Protein AF-A0AAN5VKA5-F1 (afdb_monomer_lite)

Radius of gyration: 37.17 Å; chains: 1; bounding box: 73×70×127 Å

Secondary structure (DSSP, 8-state):
---HHHHHHHHHHHHHHHHHHHHHHHHHHHHHHHHHHHHHHHHTT-S-SEEEEEEPGGG-EEETTTEEEEEEE-TT--S-EEEEEEETTT--B---EEEEEETTEEEEEESS---EEEEEEETTS------PPP-TT---TT-S--HHHHHHHHHHHHHHHHHHHHHHHHHHHHHHS--

pLDDT: mean 83.02, std 13.24, range [49.38, 97.38]

Structure (mmCIF, N/CA/C/O backbone):
data_AF-A0AAN5VKA5-F1
#
_entry.id   AF-A0AAN5VKA5-F1
#
loop_
_atom_site.group_PDB
_atom_site.id
_atom_site.type_symbol
_atom_site.label_atom_id
_atom_site.label_alt_id
_atom_site.label_comp_id
_atom_site.label_asym_id
_atom_site.label_entity_id
_atom_site.label_seq_id
_atom_site.pdbx_PDB_ins_code
_atom_site.Cartn_x
_atom_site.Cartn_y
_atom_site.Cartn_z
_atom_site.occupancy
_atom_site.B_iso_or_equiv
_atom_site.auth_seq_id
_atom_site.auth_comp_id
_atom_site.auth_asym_id
_atom_site.auth_atom_id
_atom_site.pdbx_PDB_model_num
ATOM 1 N N . MET A 1 1 ? 48.001 18.204 -57.906 1.00 74.25 1 MET A N 1
ATOM 2 C CA . MET A 1 1 ? 46.964 19.123 -57.385 1.00 74.25 1 MET A CA 1
ATOM 3 C C . MET A 1 1 ? 45.921 18.279 -56.669 1.00 74.25 1 MET A C 1
ATOM 5 O O . MET A 1 1 ? 45.577 17.230 -57.198 1.00 74.25 1 MET A O 1
ATOM 9 N N . LEU A 1 2 ? 45.495 18.657 -55.460 1.00 73.69 2 LEU A N 1
ATOM 10 C CA . LEU A 1 2 ? 44.423 17.942 -54.754 1.00 73.69 2 LEU A CA 1
ATOM 11 C C . LEU A 1 2 ? 43.081 18.204 -55.452 1.00 73.69 2 LEU A C 1
ATOM 13 O O . LEU A 1 2 ? 42.833 19.320 -55.898 1.00 73.69 2 LEU A O 1
ATOM 17 N N . ASN A 1 3 ? 42.239 17.174 -55.542 1.00 89.00 3 ASN A N 1
ATOM 18 C CA . ASN A 1 3 ? 40.876 17.264 -56.073 1.00 89.00 3 ASN A CA 1
ATOM 19 C C . ASN A 1 3 ? 40.042 18.250 -55.221 1.00 89.00 3 ASN A C 1
ATOM 21 O O . ASN A 1 3 ? 40.083 18.175 -53.992 1.00 89.00 3 ASN A O 1
ATOM 25 N N . GLU A 1 4 ? 39.281 19.149 -55.854 1.00 86.94 4 GLU A N 1
ATOM 26 C CA . GLU A 1 4 ? 38.389 20.109 -55.181 1.00 86.94 4 GLU A CA 1
ATOM 27 C C . GLU A 1 4 ? 37.417 19.445 -54.194 1.00 86.94 4 GLU A C 1
ATOM 29 O O . GLU A 1 4 ? 37.211 19.966 -53.096 1.00 86.94 4 GLU A O 1
ATOM 34 N N . ASP A 1 5 ? 36.899 18.257 -54.513 1.00 83.38 5 ASP A N 1
ATOM 35 C CA . ASP A 1 5 ? 36.034 17.491 -53.610 1.00 83.38 5 ASP A CA 1
ATOM 36 C C . ASP A 1 5 ? 36.770 17.038 -52.346 1.00 83.38 5 ASP A C 1
ATOM 38 O O . ASP A 1 5 ? 36.198 17.017 -51.254 1.00 83.38 5 ASP A O 1
ATOM 42 N N . VAL A 1 6 ? 38.056 16.700 -52.468 1.00 82.88 6 VAL A N 1
ATOM 43 C CA . VAL A 1 6 ? 38.897 16.311 -51.326 1.00 82.88 6 VAL A CA 1
ATOM 44 C C . VAL A 1 6 ? 39.174 17.530 -50.447 1.00 82.88 6 VAL A C 1
ATOM 46 O O . VAL A 1 6 ? 39.065 17.444 -49.224 1.00 82.88 6 VAL A O 1
ATOM 49 N N . VAL A 1 7 ? 39.447 18.689 -51.052 1.00 85.00 7 VAL A N 1
ATOM 50 C CA . VAL A 1 7 ? 39.651 19.954 -50.328 1.00 85.00 7 VAL A CA 1
ATOM 51 C C . VAL A 1 7 ? 38.377 20.380 -49.590 1.00 85.00 7 VAL A C 1
ATOM 53 O O . VAL A 1 7 ? 38.444 20.791 -48.431 1.00 85.00 7 VAL A O 1
ATOM 56 N N . LYS A 1 8 ? 37.208 20.245 -50.225 1.00 82.50 8 LYS A N 1
ATOM 57 C CA . LYS A 1 8 ? 35.908 20.568 -49.622 1.00 82.50 8 LYS A CA 1
ATOM 58 C C . LYS A 1 8 ? 35.579 19.650 -48.445 1.00 82.50 8 LYS A C 1
ATOM 60 O O . LYS A 1 8 ? 35.141 20.134 -47.404 1.00 82.50 8 LYS A O 1
ATOM 65 N N . LYS A 1 9 ? 35.847 18.345 -48.574 1.00 80.19 9 LYS A N 1
ATOM 66 C CA . LYS A 1 9 ? 35.691 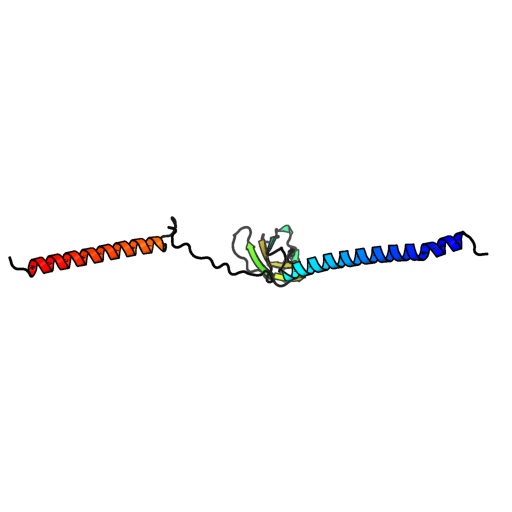17.382 -47.472 1.00 80.19 9 LYS A CA 1
ATOM 67 C C . LYS A 1 9 ? 36.583 17.742 -46.287 1.00 80.19 9 LYS A C 1
ATOM 69 O O . LYS A 1 9 ? 36.067 17.850 -45.182 1.00 80.19 9 LYS A O 1
ATOM 74 N N . LEU A 1 10 ? 37.871 18.014 -46.515 1.00 79.19 10 LEU A N 1
ATOM 75 C CA . LEU A 1 10 ? 38.825 18.360 -45.451 1.00 79.19 10 LEU A CA 1
ATOM 76 C C . LEU A 1 10 ? 38.455 19.649 -44.701 1.00 79.19 10 LEU A C 1
ATOM 78 O O . LEU A 1 10 ? 38.591 19.695 -43.482 1.00 79.19 10 LEU A O 1
ATOM 82 N N . LYS A 1 11 ? 37.934 20.671 -45.394 1.00 77.94 11 LYS A N 1
ATOM 83 C CA . LYS A 1 11 ? 37.462 21.913 -44.751 1.00 77.94 11 LYS A CA 1
ATOM 84 C C . LYS A 1 11 ? 36.223 21.715 -43.876 1.00 77.94 11 LYS A C 1
ATOM 86 O O . LYS A 1 11 ? 36.039 22.462 -42.922 1.00 77.94 11 LYS A O 1
ATOM 91 N N . ASN A 1 12 ? 35.393 20.722 -44.188 1.00 75.12 12 ASN A N 1
ATOM 92 C CA . ASN A 1 12 ? 34.151 20.455 -43.463 1.00 75.12 12 ASN A CA 1
ATOM 93 C C . ASN A 1 12 ? 34.328 19.480 -42.289 1.00 75.12 12 ASN A C 1
ATOM 95 O O . ASN A 1 12 ? 33.438 19.413 -41.445 1.00 75.12 12 ASN A O 1
ATOM 99 N N . VAL A 1 13 ? 35.455 18.757 -42.197 1.00 78.88 13 VAL A N 1
ATOM 100 C CA . VAL A 1 13 ? 35.730 17.831 -41.079 1.00 78.88 13 VAL A CA 1
ATOM 101 C C . VAL A 1 13 ? 35.614 18.524 -39.713 1.00 78.88 13 VAL A C 1
ATOM 103 O O . VAL A 1 13 ? 34.846 18.021 -38.899 1.00 78.88 13 VAL A O 1
ATOM 106 N N . PRO A 1 14 ? 36.255 19.684 -39.448 1.00 79.00 14 PRO A N 1
ATOM 107 C CA . PRO A 1 14 ? 36.158 20.336 -38.140 1.00 79.00 14 PRO A CA 1
ATOM 108 C C . PRO A 1 14 ? 34.725 20.735 -37.774 1.00 79.00 14 PRO A C 1
ATOM 110 O O . PRO A 1 14 ? 34.306 20.546 -36.638 1.00 79.00 14 PRO A O 1
ATOM 113 N N . ASN A 1 15 ? 33.949 21.236 -38.744 1.00 77.62 15 ASN A N 1
ATOM 114 C CA . ASN A 1 15 ? 32.553 21.614 -38.516 1.00 77.62 15 ASN A CA 1
ATOM 115 C C . ASN A 1 15 ? 31.687 20.395 -38.192 1.00 77.62 15 ASN A C 1
ATOM 117 O O . ASN A 1 15 ? 30.911 20.441 -37.244 1.00 77.62 15 ASN A O 1
ATOM 121 N N . ASN A 1 16 ? 31.855 19.297 -38.932 1.00 81.06 16 ASN A N 1
ATOM 122 C CA . ASN A 1 16 ? 31.121 18.060 -38.673 1.00 81.06 16 ASN A CA 1
ATOM 123 C C . ASN A 1 16 ? 31.464 17.491 -37.288 1.00 81.06 16 ASN A C 1
ATOM 125 O O . ASN A 1 16 ? 30.558 17.142 -36.536 1.00 81.06 16 ASN A O 1
ATOM 129 N N . THR A 1 17 ? 32.750 17.471 -36.920 1.00 83.94 17 THR A N 1
ATOM 130 C CA . THR A 1 17 ? 33.198 17.041 -35.588 1.00 83.94 17 THR A CA 1
ATOM 131 C C . THR A 1 17 ? 32.621 17.929 -34.485 1.00 83.94 17 THR A C 1
ATOM 133 O O . THR A 1 17 ? 32.127 17.411 -33.489 1.00 83.94 17 THR A O 1
ATOM 136 N N . ASN A 1 18 ? 32.610 19.253 -34.665 1.00 87.81 18 ASN A N 1
ATOM 137 C CA . ASN A 1 18 ? 32.040 20.177 -33.681 1.00 87.81 18 ASN A CA 1
ATOM 138 C C . ASN A 1 18 ? 30.530 19.966 -33.499 1.00 87.81 18 ASN A C 1
ATOM 140 O O . ASN A 1 18 ? 30.054 19.912 -32.370 1.00 87.81 18 ASN A O 1
ATOM 144 N N . THR A 1 19 ? 29.779 19.778 -34.589 1.00 89.38 19 THR A N 1
ATOM 145 C CA . THR A 1 19 ? 28.338 19.490 -34.520 1.00 89.38 19 THR A CA 1
ATOM 146 C C . THR A 1 19 ? 28.045 18.155 -33.828 1.00 89.38 19 THR A C 1
ATOM 148 O O . THR A 1 19 ? 27.069 18.042 -33.087 1.00 89.38 19 THR A O 1
ATOM 151 N N . GLU A 1 20 ? 28.864 17.125 -34.051 1.00 92.38 20 GLU A N 1
ATOM 152 C CA . GLU A 1 20 ? 28.725 15.845 -33.347 1.00 92.38 20 GLU A CA 1
ATOM 153 C C . GLU A 1 20 ? 29.035 15.979 -31.851 1.00 92.38 20 GLU A C 1
ATOM 155 O O . GLU A 1 20 ? 28.282 15.455 -31.031 1.00 92.38 20 GLU A O 1
ATOM 160 N N . ILE A 1 21 ? 30.073 16.740 -31.486 1.00 92.56 21 ILE A N 1
ATOM 161 C CA . ILE A 1 21 ? 30.409 17.046 -30.087 1.00 92.56 21 ILE A CA 1
ATOM 162 C C . ILE A 1 21 ? 29.262 17.793 -29.399 1.00 92.56 21 ILE A C 1
ATOM 164 O O . ILE A 1 21 ? 28.875 17.427 -28.291 1.00 92.56 21 ILE A O 1
ATOM 168 N N . GLU A 1 22 ? 28.681 18.805 -30.049 1.00 94.12 22 GLU A N 1
ATOM 169 C CA . GLU A 1 22 ? 27.533 19.544 -29.512 1.00 94.12 22 GLU A CA 1
ATOM 170 C C . GLU A 1 22 ? 26.342 18.621 -29.244 1.00 94.12 22 GLU A C 1
ATOM 172 O O . GLU A 1 22 ? 25.790 18.643 -28.146 1.00 94.12 22 GLU A O 1
ATOM 177 N N . LYS A 1 23 ? 25.993 17.746 -30.197 1.00 93.25 23 LYS A N 1
ATOM 178 C CA . LYS A 1 23 ? 24.915 16.760 -30.011 1.00 93.25 23 LYS A CA 1
ATOM 179 C C . LYS A 1 23 ? 25.186 15.819 -28.841 1.00 93.25 23 LYS A C 1
ATOM 181 O O . LYS A 1 23 ? 24.282 15.550 -28.051 1.00 93.25 23 LYS A O 1
ATOM 186 N N . VAL A 1 24 ? 26.415 15.318 -28.721 1.00 95.25 24 VAL A N 1
ATOM 187 C CA . VAL A 1 24 ? 26.810 14.447 -27.606 1.00 95.25 24 VAL A CA 1
ATOM 188 C C . VAL A 1 24 ? 26.689 15.189 -26.275 1.00 95.25 24 VAL A C 1
ATOM 190 O O . VAL A 1 24 ? 26.098 14.651 -25.341 1.00 95.25 24 VAL A O 1
ATOM 193 N N . ASN A 1 25 ? 27.155 16.437 -26.198 1.00 94.06 25 ASN A N 1
ATOM 194 C CA . ASN A 1 25 ? 27.042 17.262 -24.995 1.00 94.06 25 ASN A CA 1
ATOM 195 C C . ASN A 1 25 ? 25.580 17.514 -24.604 1.00 94.06 25 ASN A C 1
ATOM 197 O O . ASN A 1 25 ? 25.225 17.366 -23.436 1.00 94.06 25 ASN A O 1
ATOM 201 N N . THR A 1 26 ? 24.708 17.827 -25.568 1.00 95.25 26 THR A N 1
ATOM 202 C CA . THR A 1 26 ? 23.268 17.987 -25.313 1.00 95.25 26 THR A CA 1
ATOM 203 C C . THR A 1 26 ? 22.641 16.703 -24.767 1.00 95.25 26 THR A C 1
ATOM 205 O O . THR A 1 26 ? 21.876 16.755 -23.801 1.00 95.25 26 THR A O 1
ATOM 208 N N . ASN A 1 27 ? 22.985 15.544 -25.334 1.00 95.81 27 ASN A N 1
ATOM 209 C CA . ASN A 1 27 ? 22.478 14.255 -24.859 1.00 95.81 27 ASN A CA 1
ATOM 210 C C . ASN A 1 27 ? 22.958 13.941 -23.433 1.00 95.81 27 ASN A C 1
ATOM 212 O O . ASN A 1 27 ? 22.171 13.458 -22.620 1.00 95.81 27 ASN A O 1
ATOM 216 N N . ILE A 1 28 ? 24.220 14.248 -23.111 1.00 96.81 28 ILE A N 1
ATOM 217 C CA . ILE A 1 28 ? 24.786 14.058 -21.767 1.00 96.81 28 ILE A CA 1
ATOM 218 C C . ILE A 1 28 ? 24.066 14.935 -20.740 1.00 96.81 28 ILE A C 1
ATOM 220 O O . ILE A 1 28 ? 23.647 14.425 -19.702 1.00 96.81 28 ILE A O 1
ATOM 224 N N . GLU A 1 29 ? 23.880 16.228 -21.017 1.00 95.75 29 GLU A N 1
ATOM 225 C CA . GLU A 1 29 ? 23.196 17.131 -20.080 1.00 95.75 29 GLU A CA 1
ATOM 226 C C . GLU A 1 29 ? 21.715 16.766 -19.897 1.00 95.75 29 GLU A C 1
ATOM 228 O O . GLU A 1 29 ? 21.187 16.851 -18.784 1.00 95.75 29 GLU A O 1
ATOM 233 N N . THR A 1 30 ? 21.058 16.272 -20.952 1.00 94.94 30 THR A N 1
ATOM 234 C CA . THR A 1 30 ? 19.685 15.748 -20.862 1.00 94.94 30 THR A CA 1
ATOM 235 C C . THR A 1 30 ? 19.628 14.527 -19.940 1.00 94.94 30 THR A C 1
ATOM 237 O O . THR A 1 30 ? 18.889 14.533 -18.957 1.00 94.94 30 THR A O 1
ATOM 240 N N . ALA A 1 31 ? 20.473 13.518 -20.182 1.00 94.75 31 ALA A N 1
ATOM 241 C CA . ALA A 1 31 ? 20.520 12.304 -19.365 1.00 94.75 31 ALA A CA 1
ATOM 242 C C . ALA A 1 31 ? 20.888 12.596 -17.899 1.00 94.75 31 ALA A C 1
ATOM 244 O O . ALA A 1 31 ? 20.323 12.010 -16.977 1.00 94.75 31 ALA A O 1
ATOM 245 N N . LYS A 1 32 ? 21.811 13.535 -17.669 1.00 95.44 32 LYS A N 1
ATOM 246 C CA . LYS A 1 32 ? 22.195 13.995 -16.330 1.00 95.44 32 LYS A CA 1
ATOM 247 C C . LYS A 1 32 ? 21.033 14.669 -15.605 1.00 95.44 32 LYS A C 1
ATOM 249 O O . LYS A 1 32 ? 20.832 14.406 -14.424 1.00 95.44 32 LYS A O 1
ATOM 254 N N . THR A 1 33 ? 20.256 15.502 -16.296 1.00 93.25 33 THR A N 1
ATOM 255 C CA . THR A 1 33 ? 19.069 16.148 -15.719 1.00 93.25 33 THR A CA 1
ATOM 256 C C . THR A 1 33 ? 18.016 15.112 -15.326 1.00 93.25 33 THR A C 1
ATOM 258 O O . THR A 1 33 ? 17.525 15.142 -14.199 1.00 93.25 33 THR A O 1
ATOM 261 N N . GLU A 1 34 ? 17.729 14.148 -16.204 1.00 90.75 34 GLU A N 1
ATOM 262 C CA . GLU A 1 34 ? 16.800 13.048 -15.909 1.00 90.75 34 GLU A CA 1
ATOM 263 C C . GLU A 1 34 ? 17.261 12.194 -14.720 1.00 90.75 34 GLU A C 1
ATOM 265 O O . GLU A 1 34 ? 16.450 11.828 -13.865 1.00 90.75 34 GLU A O 1
ATOM 270 N N . LEU A 1 35 ? 18.561 11.891 -14.636 1.00 92.19 35 LEU A N 1
ATOM 271 C CA . LEU A 1 35 ? 19.143 11.166 -13.506 1.00 92.19 35 LEU A CA 1
ATOM 272 C C . LEU A 1 35 ? 19.043 11.964 -12.206 1.00 92.19 35 LEU A C 1
ATOM 274 O O . LEU A 1 35 ? 18.630 11.400 -11.197 1.00 92.19 35 LEU A O 1
ATOM 278 N N . ASN A 1 36 ? 19.358 13.260 -12.226 1.00 84.94 36 ASN A N 1
ATOM 279 C CA . ASN A 1 36 ? 19.244 14.119 -11.048 1.00 84.94 36 ASN A CA 1
ATOM 280 C C . ASN A 1 36 ? 17.796 14.199 -10.553 1.00 84.94 36 ASN A C 1
ATOM 282 O O . ASN A 1 36 ? 17.556 14.011 -9.370 1.00 84.94 36 ASN A O 1
ATOM 286 N N . THR A 1 37 ? 16.818 14.363 -11.450 1.00 77.06 37 THR A N 1
ATOM 287 C CA . THR A 1 37 ? 15.396 14.344 -11.066 1.00 77.06 37 THR A CA 1
ATOM 288 C C . THR A 1 37 ? 14.988 13.011 -10.435 1.00 77.06 37 THR A C 1
ATOM 290 O O . THR A 1 37 ? 14.273 13.003 -9.435 1.00 77.06 37 THR A O 1
ATOM 293 N N . LYS A 1 38 ? 15.456 11.875 -10.971 1.00 79.75 38 LYS A N 1
ATOM 294 C CA . LYS A 1 38 ? 15.218 10.556 -10.357 1.00 79.75 38 LYS A CA 1
ATOM 295 C C . LYS A 1 38 ? 15.871 10.445 -8.977 1.00 79.75 38 LYS A C 1
ATOM 297 O O . LYS A 1 38 ? 15.250 9.915 -8.064 1.00 79.75 38 LYS A O 1
ATOM 302 N N . ILE A 1 39 ? 17.093 10.952 -8.812 1.00 79.12 39 ILE A N 1
ATOM 303 C CA . ILE A 1 39 ? 17.798 10.982 -7.523 1.00 79.12 39 ILE A CA 1
ATOM 304 C C . ILE A 1 39 ? 17.035 11.843 -6.512 1.00 79.12 39 ILE A C 1
ATOM 306 O O . ILE A 1 39 ? 16.795 11.381 -5.402 1.00 79.12 39 ILE A O 1
ATOM 310 N N . ASP A 1 40 ? 16.593 13.040 -6.895 1.00 69.19 40 ASP A N 1
ATOM 311 C CA . ASP A 1 40 ? 15.827 13.936 -6.024 1.00 69.19 40 ASP A CA 1
ATOM 312 C C . ASP A 1 40 ? 14.499 13.299 -5.594 1.00 69.19 40 ASP A C 1
ATOM 314 O O . ASP A 1 40 ? 14.131 13.353 -4.422 1.00 69.19 40 ASP A O 1
ATOM 318 N N . GLN A 1 41 ? 13.808 12.619 -6.516 1.00 64.94 41 GLN A N 1
ATOM 319 C CA . GLN A 1 41 ? 12.611 11.840 -6.195 1.00 64.94 41 GLN A CA 1
ATOM 320 C C . GLN A 1 41 ? 12.911 10.709 -5.207 1.00 64.94 41 GLN A C 1
ATOM 322 O O . GLN A 1 41 ? 12.126 10.496 -4.291 1.00 64.94 41 GLN A O 1
ATOM 327 N N . LEU A 1 42 ? 14.030 9.998 -5.357 1.00 67.69 42 LEU A N 1
ATOM 328 C CA . LEU A 1 42 ? 14.423 8.932 -4.430 1.00 67.69 42 LEU A CA 1
ATOM 329 C C . LEU A 1 42 ? 14.789 9.482 -3.041 1.00 67.69 42 LEU A C 1
ATOM 331 O O . LEU A 1 42 ? 14.376 8.907 -2.036 1.00 67.69 42 LEU A O 1
ATOM 335 N N . ILE A 1 43 ? 15.523 10.598 -2.978 1.00 64.44 43 ILE A N 1
ATOM 336 C CA . ILE A 1 43 ? 15.942 11.243 -1.722 1.00 64.44 43 ILE A CA 1
ATOM 337 C C . ILE A 1 43 ? 14.739 11.822 -0.971 1.00 64.44 43 ILE A C 1
ATOM 339 O O . ILE A 1 43 ? 14.658 11.678 0.245 1.00 64.44 43 ILE A O 1
ATOM 343 N N . ALA A 1 44 ? 13.781 12.427 -1.676 1.00 56.47 44 ALA A N 1
ATOM 344 C CA . ALA A 1 44 ? 12.581 13.008 -1.074 1.00 56.47 44 ALA A CA 1
ATOM 345 C C . ALA A 1 44 ? 11.516 11.966 -0.666 1.00 56.47 44 ALA A C 1
ATOM 347 O O . ALA A 1 44 ? 10.394 12.338 -0.329 1.00 56.47 44 ALA A O 1
ATOM 348 N N . GLY A 1 45 ? 11.820 10.663 -0.725 1.00 55.72 45 GLY A N 1
ATOM 349 C CA . GLY A 1 45 ? 10.848 9.610 -0.417 1.00 55.72 45 GLY A CA 1
ATOM 350 C C . GLY A 1 45 ? 9.735 9.471 -1.463 1.00 55.72 45 GLY A C 1
ATOM 351 O O . GLY A 1 45 ? 8.672 8.950 -1.150 1.00 55.72 45 GLY A O 1
ATOM 352 N N . GLY A 1 46 ? 9.978 9.911 -2.701 1.00 54.25 46 GLY A N 1
ATOM 353 C CA . GLY A 1 46 ? 9.043 9.893 -3.823 1.00 54.25 46 GLY A CA 1
ATOM 354 C C . GLY A 1 46 ? 7.856 10.838 -3.630 1.00 54.25 46 GLY A C 1
ATOM 355 O O . GLY A 1 46 ? 7.260 10.921 -2.565 1.00 54.25 46 GLY A O 1
ATOM 356 N N . SER A 1 47 ? 7.400 11.491 -4.703 1.00 56.81 47 SER A N 1
ATOM 357 C CA . SER A 1 47 ? 6.099 12.191 -4.685 1.00 56.81 47 SER A CA 1
ATOM 358 C C . SER A 1 47 ? 4.931 11.262 -4.297 1.00 56.81 47 SER A C 1
ATOM 360 O O . SER A 1 47 ? 3.853 11.737 -3.942 1.00 56.81 47 SER A O 1
ATOM 362 N N . ASN A 1 48 ? 5.134 9.944 -4.379 1.00 63.66 48 ASN A N 1
ATOM 363 C CA . ASN A 1 48 ? 4.161 8.928 -4.020 1.00 63.66 48 ASN A CA 1
ATOM 364 C C . ASN A 1 48 ? 4.416 8.469 -2.584 1.00 63.66 48 ASN A C 1
ATOM 366 O O . ASN A 1 48 ? 5.253 7.605 -2.326 1.00 63.66 48 ASN A O 1
ATOM 370 N N . VAL A 1 49 ? 3.665 9.050 -1.653 1.00 77.12 49 VAL A N 1
ATOM 371 C CA . VAL A 1 49 ? 3.675 8.657 -0.236 1.00 77.12 49 VAL A CA 1
ATOM 372 C C . VAL A 1 49 ? 2.935 7.332 -0.031 1.00 77.12 49 VAL A C 1
ATOM 374 O O . VAL A 1 49 ? 3.261 6.567 0.874 1.00 77.12 49 VAL A O 1
ATOM 377 N N . ALA A 1 50 ? 1.951 7.036 -0.883 1.00 86.38 50 ALA A N 1
ATOM 378 C CA . ALA A 1 50 ? 1.167 5.814 -0.814 1.00 86.38 50 ALA A CA 1
ATOM 379 C C . ALA A 1 50 ? 0.631 5.393 -2.189 1.00 86.38 50 ALA A C 1
ATOM 381 O O . ALA A 1 50 ? 0.526 6.197 -3.115 1.00 86.38 50 ALA A O 1
ATOM 382 N N . SER A 1 51 ? 0.277 4.119 -2.294 1.00 90.38 51 SER A N 1
ATOM 383 C CA . SER A 1 51 ? -0.405 3.497 -3.420 1.00 90.38 51 SER A CA 1
ATOM 384 C C . SER A 1 51 ? -1.547 2.634 -2.890 1.00 90.38 51 SER A C 1
ATOM 386 O O . SER A 1 51 ? -1.477 2.098 -1.781 1.00 90.38 51 SER A O 1
ATOM 388 N N . THR A 1 52 ? -2.619 2.524 -3.664 1.00 92.81 52 THR A N 1
ATOM 389 C CA . THR A 1 52 ? -3.768 1.687 -3.327 1.00 92.81 52 THR A CA 1
ATOM 390 C C . THR A 1 52 ? -4.154 0.865 -4.539 1.00 92.81 52 THR A C 1
ATOM 392 O O . THR A 1 52 ? -4.252 1.404 -5.640 1.00 92.81 52 THR A O 1
ATOM 395 N N . GLN A 1 53 ? -4.388 -0.425 -4.327 1.00 94.88 53 GLN A N 1
ATOM 396 C CA . GLN A 1 53 ? -4.877 -1.340 -5.348 1.00 94.88 53 GLN A CA 1
ATOM 397 C C . GLN A 1 53 ? -5.939 -2.256 -4.744 1.00 94.88 53 GLN A C 1
ATOM 399 O O . GLN A 1 53 ? -5.812 -2.701 -3.603 1.00 94.88 53 GLN A O 1
ATOM 404 N N . THR A 1 54 ? -6.981 -2.543 -5.518 1.00 96.00 54 THR A N 1
ATOM 405 C CA . THR A 1 54 ? -7.968 -3.566 -5.177 1.00 96.00 54 THR A CA 1
ATOM 406 C C . THR A 1 54 ? -7.594 -4.863 -5.883 1.00 96.00 54 THR A C 1
ATOM 408 O O . THR A 1 54 ? -7.331 -4.852 -7.083 1.00 96.00 54 THR A O 1
ATOM 411 N N . ILE A 1 55 ? -7.566 -5.961 -5.132 1.00 96.50 55 ILE A N 1
ATOM 412 C CA . ILE A 1 55 ? -7.513 -7.324 -5.659 1.00 96.50 55 ILE A CA 1
ATOM 413 C C . ILE A 1 55 ? -8.955 -7.809 -5.762 1.00 96.50 55 ILE A C 1
ATOM 415 O O . ILE A 1 55 ? -9.685 -7.799 -4.770 1.00 96.50 55 ILE A O 1
ATOM 419 N N . THR A 1 56 ? -9.354 -8.235 -6.949 1.00 97.00 56 THR A N 1
ATOM 420 C CA . THR A 1 56 ? -10.636 -8.882 -7.232 1.00 97.00 56 THR A CA 1
ATOM 421 C C . THR A 1 56 ? -10.477 -10.402 -7.268 1.00 97.00 56 THR A C 1
ATOM 423 O O . THR A 1 56 ? -9.367 -10.933 -7.266 1.00 97.00 56 THR A O 1
ATOM 426 N N . ILE A 1 57 ? -11.589 -11.139 -7.312 1.00 96.44 57 ILE A N 1
ATOM 427 C CA . ILE A 1 57 ? -11.572 -12.613 -7.366 1.00 96.44 57 ILE A CA 1
ATOM 428 C C . ILE A 1 57 ? -10.781 -13.152 -8.577 1.00 96.44 57 ILE A C 1
ATOM 430 O O . ILE A 1 57 ? -10.151 -14.213 -8.480 1.00 96.44 57 ILE A O 1
ATOM 434 N N . ASP A 1 58 ? -10.773 -12.412 -9.686 1.00 97.38 58 ASP A N 1
ATOM 435 C CA . ASP A 1 58 ? -10.117 -12.806 -10.936 1.00 97.38 58 ASP A CA 1
ATOM 436 C C . ASP A 1 58 ? -8.599 -12.572 -10.928 1.00 97.38 58 ASP A C 1
ATOM 438 O O . ASP A 1 58 ? -7.877 -13.222 -11.683 1.00 97.38 58 ASP A O 1
ATOM 442 N N . ASP A 1 59 ? -8.099 -11.715 -10.036 1.00 96.88 59 ASP A N 1
ATOM 443 C CA . ASP A 1 59 ? -6.665 -11.422 -9.909 1.00 96.88 59 ASP A CA 1
ATOM 444 C C . ASP A 1 59 ? -5.889 -12.552 -9.202 1.00 96.88 59 ASP A C 1
ATOM 446 O O . ASP A 1 59 ? -4.657 -12.594 -9.234 1.00 96.88 59 ASP A O 1
ATOM 450 N N . TRP A 1 60 ? -6.599 -13.483 -8.554 1.00 96.69 60 TRP A N 1
ATOM 451 C CA . TRP A 1 60 ? -6.004 -14.602 -7.827 1.00 96.69 60 TRP A CA 1
ATOM 452 C C . TRP A 1 60 ? -5.615 -15.762 -8.743 1.00 96.69 60 TRP A C 1
ATOM 454 O O . TRP A 1 60 ? -6.456 -16.362 -9.423 1.00 96.69 60 TRP A O 1
ATOM 464 N N . VAL A 1 61 ? -4.357 -16.177 -8.625 1.00 96.88 61 VAL A N 1
ATOM 465 C CA . VAL A 1 61 ? -3.785 -17.365 -9.264 1.00 96.88 61 VAL A CA 1
ATOM 466 C C . VAL A 1 61 ? -3.560 -18.451 -8.211 1.00 96.88 61 VAL A C 1
ATOM 468 O O . VAL A 1 61 ? -3.170 -18.148 -7.085 1.00 96.88 61 VAL A O 1
ATOM 471 N N . GLU A 1 62 ? -3.805 -19.715 -8.560 1.00 95.38 62 GLU A N 1
ATOM 472 C CA . GLU A 1 62 ? -3.521 -20.847 -7.669 1.00 95.38 62 GLU A CA 1
ATOM 473 C C . GLU A 1 62 ? -2.028 -20.926 -7.323 1.00 95.38 62 GLU A C 1
ATOM 475 O O . GLU A 1 62 ? -1.147 -20.780 -8.177 1.00 95.38 62 GLU A O 1
ATOM 480 N N . ASP A 1 63 ? -1.752 -21.178 -6.049 1.00 90.94 63 ASP A N 1
ATOM 481 C CA . ASP A 1 63 ? -0.421 -21.393 -5.508 1.00 90.94 63 ASP A CA 1
ATOM 482 C C . ASP A 1 63 ? -0.411 -22.719 -4.750 1.00 90.94 63 ASP A C 1
ATOM 484 O O . ASP A 1 63 ? -1.080 -22.871 -3.729 1.00 90.94 63 ASP A O 1
ATOM 488 N N . ALA A 1 64 ? 0.354 -23.687 -5.255 1.00 83.50 64 ALA A N 1
ATOM 489 C CA . ALA A 1 64 ? 0.342 -25.062 -4.753 1.00 83.50 64 ALA A CA 1
ATOM 490 C C . ALA A 1 64 ? 0.732 -25.190 -3.266 1.00 83.50 64 ALA A C 1
ATOM 492 O O . ALA A 1 64 ? 0.433 -26.206 -2.645 1.00 83.50 64 ALA A O 1
ATOM 493 N N . GLU A 1 65 ? 1.396 -24.177 -2.704 1.00 78.88 65 GLU A N 1
ATOM 494 C CA . GLU A 1 65 ? 1.851 -24.157 -1.311 1.00 78.88 65 GLU A CA 1
ATOM 495 C C . GLU A 1 65 ? 0.963 -23.302 -0.394 1.00 78.88 65 GLU A C 1
ATOM 497 O O . GLU A 1 65 ? 0.830 -23.630 0.784 1.00 78.88 65 GLU A O 1
ATOM 502 N N . SER A 1 66 ? 0.348 -22.230 -0.910 1.00 77.50 66 SER A N 1
ATOM 503 C CA . SER A 1 66 ? -0.318 -21.199 -0.089 1.00 77.50 66 SER A CA 1
ATOM 504 C C . SER A 1 66 ? -1.804 -20.986 -0.409 1.00 77.50 66 SER A C 1
ATOM 506 O O . SER A 1 66 ? -2.402 -20.041 0.103 1.00 77.50 66 SER A O 1
ATOM 508 N N . GLY A 1 67 ? -2.401 -21.819 -1.268 1.00 91.25 67 GLY A N 1
ATOM 509 C CA . GLY A 1 67 ? -3.773 -21.657 -1.755 1.00 91.25 67 GLY A CA 1
ATOM 510 C C . GLY A 1 67 ? -3.818 -20.756 -2.985 1.00 91.25 67 GLY A C 1
ATOM 511 O O . GLY A 1 67 ? -3.806 -21.243 -4.114 1.00 91.25 67 GLY A O 1
ATOM 512 N N . PHE A 1 68 ? -3.838 -19.441 -2.776 1.00 94.56 68 PHE A N 1
ATOM 513 C CA . PHE A 1 68 ? -3.892 -18.443 -3.842 1.00 94.56 68 PHE A CA 1
ATOM 514 C C . PHE A 1 68 ? -2.883 -17.319 -3.622 1.00 94.56 68 PHE A C 1
ATOM 516 O O . PHE A 1 68 ? -2.558 -16.950 -2.490 1.00 94.56 68 PHE A O 1
ATOM 523 N N . LYS A 1 69 ? -2.432 -16.724 -4.727 1.00 95.44 69 LYS A N 1
ATOM 524 C CA . LYS A 1 69 ? -1.604 -15.519 -4.732 1.00 95.44 69 LYS A CA 1
ATOM 525 C C . LYS A 1 69 ? -2.096 -14.478 -5.725 1.00 95.44 69 LYS A C 1
ATOM 527 O O . LYS A 1 69 ? -2.642 -14.824 -6.771 1.00 95.44 69 LYS A O 1
ATOM 532 N N . ALA A 1 70 ? -1.853 -13.217 -5.404 1.00 96.06 70 ALA A N 1
ATOM 533 C CA . ALA A 1 70 ? -2.104 -12.079 -6.275 1.00 96.06 70 ALA A CA 1
ATOM 534 C C . ALA A 1 70 ? -0.921 -11.105 -6.214 1.00 96.06 70 ALA A C 1
ATOM 536 O O . ALA A 1 70 ? -0.264 -10.972 -5.178 1.00 96.06 70 ALA A O 1
ATOM 537 N N . THR A 1 71 ? -0.648 -10.421 -7.323 1.00 96.94 71 THR A N 1
ATOM 538 C CA . THR A 1 71 ? 0.410 -9.408 -7.405 1.00 96.94 71 THR A CA 1
ATOM 539 C C . THR A 1 71 ? -0.192 -8.015 -7.303 1.00 96.94 71 THR A C 1
ATOM 541 O O . THR A 1 71 ? -1.120 -7.676 -8.034 1.00 96.94 71 THR A O 1
ATOM 544 N N . VAL A 1 72 ? 0.370 -7.197 -6.416 1.00 96.38 72 VAL A N 1
ATOM 545 C CA . VAL A 1 72 ? 0.053 -5.775 -6.289 1.00 96.38 72 VAL A CA 1
ATOM 546 C C . VAL A 1 72 ? 1.250 -4.967 -6.750 1.00 96.38 72 VAL A C 1
ATOM 548 O O . VAL A 1 72 ? 2.340 -5.105 -6.196 1.00 96.38 72 VAL A O 1
ATOM 551 N N . THR A 1 73 ? 1.036 -4.110 -7.742 1.00 94.19 73 THR A N 1
ATOM 552 C CA . THR A 1 73 ? 2.055 -3.206 -8.277 1.00 94.19 73 THR A CA 1
ATOM 553 C C . THR A 1 73 ? 1.822 -1.805 -7.719 1.00 94.19 73 THR A C 1
ATOM 555 O O . THR A 1 73 ? 0.735 -1.244 -7.830 1.00 94.19 73 THR A O 1
ATOM 558 N N . HIS A 1 74 ? 2.856 -1.216 -7.128 1.00 89.69 74 HIS A N 1
ATOM 559 C CA . HIS A 1 74 ? 2.848 0.092 -6.489 1.00 89.69 74 HIS A CA 1
ATOM 560 C C . HIS A 1 74 ? 3.939 1.014 -7.051 1.00 89.69 74 HIS A C 1
ATOM 562 O O . HIS A 1 74 ? 5.051 0.605 -7.364 1.00 89.69 74 HIS A O 1
ATOM 568 N N . SER A 1 75 ? 3.676 2.318 -7.116 1.00 83.38 75 SER A N 1
ATOM 569 C CA . SER A 1 75 ? 4.574 3.312 -7.732 1.00 83.38 75 SER A CA 1
ATOM 570 C C . SER A 1 75 ? 5.595 3.946 -6.768 1.00 83.38 75 SER A C 1
ATOM 572 O O . SER A 1 75 ? 6.023 5.082 -6.982 1.00 83.38 75 SER A O 1
ATOM 574 N N . LEU A 1 76 ? 5.956 3.248 -5.685 1.00 83.06 76 LEU A N 1
ATOM 575 C CA . LEU A 1 76 ? 6.786 3.788 -4.590 1.00 83.06 76 LEU A CA 1
ATOM 576 C C . LEU A 1 76 ? 8.304 3.658 -4.814 1.00 83.06 76 LEU A C 1
ATOM 578 O O . LEU A 1 76 ? 9.063 4.295 -4.090 1.00 83.06 76 LEU A O 1
ATOM 582 N N . LEU A 1 77 ? 8.741 2.864 -5.805 1.00 82.25 77 LEU A N 1
ATOM 583 C CA . LEU A 1 77 ? 10.156 2.638 -6.159 1.00 82.25 77 LEU A CA 1
ATOM 584 C C . LEU A 1 77 ? 11.048 2.316 -4.941 1.00 82.25 77 LEU A C 1
ATOM 586 O O . LEU A 1 77 ? 12.178 2.789 -4.829 1.00 82.25 77 LEU A O 1
ATOM 590 N N . THR A 1 78 ? 10.518 1.547 -3.991 1.00 82.06 78 THR A N 1
ATOM 591 C CA . THR A 1 78 ? 11.225 1.136 -2.782 1.00 82.06 78 THR A CA 1
ATOM 592 C C . THR A 1 78 ? 10.629 -0.138 -2.197 1.00 82.06 78 THR A C 1
ATOM 594 O O . THR A 1 78 ? 9.420 -0.352 -2.238 1.00 82.06 78 THR A O 1
ATOM 597 N N . GLN A 1 79 ? 11.486 -0.943 -1.571 1.00 89.50 79 GLN A N 1
ATOM 598 C CA . GLN A 1 79 ? 11.099 -2.128 -0.799 1.00 89.50 79 GLN A CA 1
ATOM 599 C C . GLN A 1 79 ? 10.813 -1.798 0.673 1.00 89.50 79 GLN A C 1
ATOM 601 O O . GLN A 1 79 ? 10.268 -2.617 1.408 1.00 89.50 79 GLN A O 1
ATOM 606 N N . ARG A 1 80 ? 11.178 -0.598 1.145 1.00 88.75 80 ARG A N 1
ATOM 607 C CA . ARG A 1 80 ? 10.861 -0.167 2.509 1.00 88.75 80 ARG A CA 1
ATOM 608 C C . ARG A 1 80 ? 9.433 0.358 2.527 1.00 88.75 80 ARG A C 1
ATOM 610 O O . ARG A 1 80 ? 9.202 1.544 2.314 1.00 88.75 80 ARG A O 1
ATOM 617 N N . ILE A 1 81 ? 8.489 -0.541 2.764 1.00 90.31 81 ILE A N 1
ATOM 618 C CA . ILE A 1 81 ? 7.054 -0.269 2.683 1.00 90.31 81 ILE A CA 1
ATOM 619 C C . ILE A 1 81 ? 6.326 -0.655 3.969 1.00 90.31 81 ILE A C 1
ATOM 621 O O . ILE A 1 81 ? 6.756 -1.542 4.707 1.00 90.31 81 ILE A O 1
ATOM 625 N N . VAL A 1 82 ? 5.193 -0.003 4.211 1.00 90.56 82 VAL A N 1
ATOM 626 C CA . VAL A 1 82 ? 4.181 -0.436 5.180 1.00 90.56 82 VAL A CA 1
ATOM 627 C C . VAL A 1 82 ? 2.949 -0.856 4.394 1.00 90.56 82 VAL A C 1
ATOM 629 O O . VAL A 1 82 ? 2.468 -0.093 3.561 1.00 90.56 82 VAL A O 1
ATOM 632 N N . VAL A 1 83 ? 2.446 -2.063 4.644 1.00 92.56 83 VAL A N 1
ATOM 633 C CA . VAL A 1 83 ? 1.294 -2.619 3.925 1.00 92.56 83 VAL A CA 1
ATOM 634 C C . VAL A 1 83 ? 0.125 -2.778 4.892 1.00 92.56 83 VAL A C 1
ATOM 636 O O . VAL A 1 83 ? 0.277 -3.363 5.963 1.00 92.56 83 VAL A O 1
ATOM 639 N N . ASN A 1 84 ? -1.044 -2.261 4.520 1.00 92.88 84 ASN A N 1
ATOM 640 C CA . ASN A 1 84 ? -2.305 -2.513 5.209 1.00 92.88 84 ASN A CA 1
ATOM 641 C C . ASN A 1 84 ? -3.314 -3.107 4.228 1.00 92.88 84 ASN A C 1
ATOM 643 O O . ASN A 1 84 ? -3.400 -2.668 3.083 1.00 92.88 84 ASN A O 1
ATOM 647 N N . ILE A 1 85 ? -4.050 -4.122 4.668 1.00 94.81 85 ILE A N 1
ATOM 648 C CA . ILE A 1 85 ? -4.975 -4.869 3.820 1.00 94.81 85 ILE A CA 1
ATOM 649 C C . ILE A 1 85 ? -6.316 -4.961 4.539 1.00 94.81 85 ILE A C 1
ATOM 651 O O . ILE A 1 85 ? -6.377 -5.295 5.726 1.00 94.81 85 ILE A O 1
ATOM 655 N N . ILE A 1 86 ? -7.383 -4.627 3.821 1.00 95.31 86 ILE A N 1
ATOM 656 C CA . ILE A 1 86 ? -8.752 -4.605 4.337 1.00 95.31 86 ILE A CA 1
ATOM 657 C C . ILE A 1 86 ? -9.622 -5.450 3.417 1.00 95.31 86 ILE A C 1
ATOM 659 O O . ILE A 1 86 ? -9.597 -5.263 2.200 1.00 95.31 86 ILE A O 1
ATOM 663 N N . ASP A 1 87 ? -10.417 -6.342 3.997 1.00 95.06 87 ASP A N 1
ATOM 664 C CA . ASP A 1 87 ? -11.432 -7.089 3.261 1.00 95.06 87 ASP A CA 1
ATOM 665 C C . ASP A 1 87 ? -12.457 -6.111 2.668 1.00 95.06 87 ASP A C 1
ATOM 667 O O . ASP A 1 87 ? -13.048 -5.277 3.368 1.00 95.06 87 ASP A O 1
ATOM 671 N N . ALA A 1 88 ? -12.656 -6.168 1.351 1.00 94.50 88 ALA A N 1
ATOM 672 C CA . ALA A 1 88 ? -13.528 -5.231 0.657 1.00 94.50 88 ALA A CA 1
ATOM 673 C C . ALA A 1 88 ? -15.010 -5.412 1.027 1.00 94.50 88 ALA A C 1
ATOM 675 O O . ALA A 1 88 ? -15.776 -4.452 0.905 1.00 94.50 88 ALA A O 1
ATOM 676 N N . THR A 1 89 ? -15.402 -6.581 1.531 1.00 92.31 89 THR A N 1
ATOM 677 C CA . THR A 1 89 ? -16.764 -6.913 1.955 1.00 92.31 89 THR A CA 1
ATOM 678 C C . THR A 1 89 ? -16.970 -6.642 3.444 1.00 92.31 89 THR A C 1
ATOM 680 O O . THR A 1 89 ? -17.827 -5.831 3.797 1.00 92.31 89 THR A O 1
ATOM 683 N N . THR A 1 90 ? -16.189 -7.277 4.324 1.00 94.94 90 THR A N 1
ATOM 684 C CA . THR A 1 90 ? -16.397 -7.204 5.785 1.00 94.94 90 THR A CA 1
ATOM 685 C C . THR A 1 90 ? -15.869 -5.911 6.401 1.00 94.94 90 THR A C 1
ATOM 687 O O . THR A 1 90 ? -16.296 -5.536 7.490 1.00 94.94 90 THR A O 1
ATOM 690 N N . LYS A 1 91 ? -14.978 -5.201 5.693 1.00 93.31 91 LYS A N 1
ATOM 691 C CA . LYS A 1 91 ? -14.258 -4.009 6.177 1.00 93.31 91 LYS A CA 1
ATOM 692 C C . LYS A 1 91 ? -13.335 -4.287 7.365 1.00 93.31 91 LYS A C 1
ATOM 694 O O . LYS A 1 91 ? -12.865 -3.347 8.006 1.00 93.31 91 LYS A O 1
ATOM 699 N N . GLU A 1 92 ? -13.051 -5.553 7.645 1.00 93.50 92 GLU A N 1
ATOM 700 C CA . GLU A 1 92 ? -12.103 -5.952 8.678 1.00 93.50 92 GLU A CA 1
ATOM 701 C C . GLU A 1 92 ? -10.671 -5.913 8.142 1.00 93.50 92 GLU A C 1
ATOM 703 O O . GLU A 1 92 ? -10.411 -6.109 6.950 1.00 93.50 92 GLU A O 1
ATOM 708 N N . ASN A 1 93 ? -9.718 -5.649 9.036 1.00 90.25 93 ASN A N 1
ATOM 709 C CA . ASN A 1 93 ? -8.312 -5.783 8.691 1.00 90.25 93 ASN A CA 1
ATOM 710 C C . ASN A 1 93 ? -7.975 -7.261 8.492 1.00 90.25 93 ASN A C 1
ATOM 712 O O . ASN A 1 93 ? -8.294 -8.094 9.339 1.00 90.25 93 ASN A O 1
ATOM 716 N N . VAL A 1 94 ? -7.276 -7.561 7.400 1.00 88.62 94 VAL A N 1
ATOM 717 C CA . VAL A 1 94 ? -6.795 -8.911 7.121 1.00 88.62 94 VAL A CA 1
ATOM 718 C C . VAL A 1 94 ? -5.290 -8.943 7.325 1.00 88.62 94 VAL A C 1
ATOM 720 O O . VAL A 1 94 ? -4.536 -8.228 6.660 1.00 88.62 94 VAL A O 1
ATOM 723 N N . VAL A 1 95 ? -4.841 -9.807 8.232 1.00 77.19 95 VAL A N 1
ATOM 724 C CA . VAL A 1 95 ? -3.418 -10.104 8.411 1.00 77.19 95 VAL A CA 1
ATOM 725 C C . VAL A 1 95 ? -3.039 -11.184 7.403 1.00 77.19 95 VAL A C 1
ATOM 727 O O . VAL A 1 95 ? -3.066 -12.373 7.707 1.00 77.19 95 VAL A O 1
ATOM 730 N N . THR A 1 96 ? -2.741 -10.775 6.172 1.00 69.25 96 THR A N 1
ATOM 731 C CA . THR A 1 96 ? -2.253 -11.698 5.138 1.00 69.25 96 THR A CA 1
ATOM 732 C C . THR A 1 96 ? -0.730 -11.735 5.106 1.00 69.25 96 THR A C 1
ATOM 734 O O . THR A 1 96 ? -0.044 -10.770 5.453 1.00 69.25 96 THR A O 1
ATOM 737 N N . ASN A 1 97 ? -0.194 -12.879 4.681 1.00 84.50 97 ASN A N 1
ATOM 738 C CA . ASN A 1 97 ? 1.222 -13.015 4.382 1.00 84.50 97 ASN A CA 1
ATOM 739 C C . ASN A 1 97 ? 1.502 -12.338 3.033 1.00 84.50 97 ASN A C 1
ATOM 741 O O . ASN A 1 97 ? 0.847 -12.655 2.037 1.00 84.50 97 ASN A O 1
ATOM 745 N N . PHE A 1 98 ? 2.478 -11.434 2.997 1.00 92.44 98 PHE A N 1
ATOM 746 C CA . PHE A 1 98 ? 2.946 -10.830 1.757 1.00 92.44 98 PHE A CA 1
ATOM 747 C C . PHE A 1 98 ? 4.457 -10.981 1.613 1.00 92.44 98 PHE A C 1
ATOM 749 O O . PHE A 1 98 ? 5.202 -11.066 2.591 1.00 92.44 98 PHE A O 1
ATOM 756 N N . LYS A 1 99 ? 4.915 -10.986 0.366 1.00 93.31 99 LYS A N 1
ATOM 757 C CA . LYS A 1 99 ? 6.324 -11.045 -0.002 1.00 93.31 99 LYS A CA 1
ATOM 758 C C . LYS A 1 99 ? 6.641 -9.900 -0.952 1.00 93.31 99 LYS A C 1
ATOM 760 O O . LYS A 1 99 ? 5.939 -9.696 -1.934 1.00 93.31 99 LYS A O 1
ATOM 765 N N . ILE A 1 100 ? 7.725 -9.183 -0.689 1.00 94.94 100 ILE A N 1
ATOM 766 C 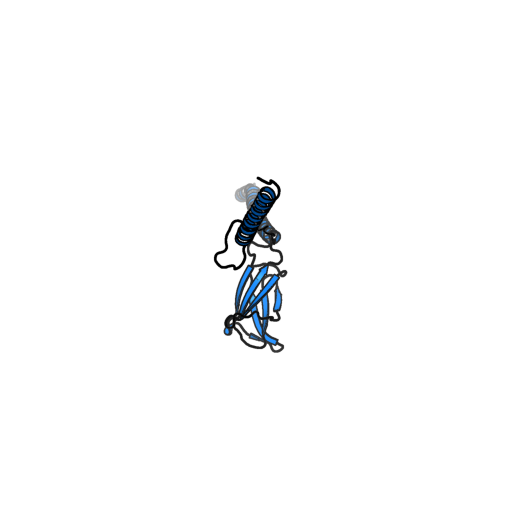CA . ILE A 1 100 ? 8.252 -8.190 -1.627 1.00 94.94 100 ILE A CA 1
ATOM 767 C C . ILE A 1 100 ? 8.901 -8.934 -2.797 1.00 94.94 100 ILE A C 1
ATOM 769 O O . ILE A 1 100 ? 9.730 -9.823 -2.580 1.00 94.94 100 ILE A O 1
ATOM 773 N N . ILE A 1 101 ? 8.488 -8.604 -4.021 1.00 95.19 101 ILE A N 1
ATOM 774 C CA . ILE A 1 101 ? 9.021 -9.206 -5.251 1.00 95.19 101 ILE A CA 1
ATOM 775 C C . ILE A 1 101 ? 10.180 -8.353 -5.770 1.00 95.19 101 ILE A C 1
ATOM 777 O O . ILE A 1 101 ? 11.252 -8.881 -6.061 1.00 95.19 101 ILE A O 1
ATOM 781 N N . ASP A 1 102 ? 9.964 -7.042 -5.847 1.00 92.31 102 ASP A N 1
ATOM 782 C CA . ASP A 1 102 ? 10.921 -6.038 -6.307 1.00 92.31 102 ASP A CA 1
ATOM 783 C C . ASP A 1 102 ? 10.560 -4.649 -5.732 1.00 92.31 102 ASP A C 1
ATOM 785 O O . ASP A 1 102 ? 9.755 -4.533 -4.808 1.00 92.31 102 ASP A O 1
ATOM 789 N N . ASP A 1 103 ? 11.173 -3.583 -6.253 1.00 86.38 103 ASP A N 1
ATOM 790 C CA . ASP A 1 103 ? 10.993 -2.208 -5.765 1.00 86.38 103 ASP A CA 1
ATOM 791 C C . ASP A 1 103 ? 9.583 -1.632 -5.992 1.00 86.38 103 ASP A C 1
ATOM 793 O O . ASP A 1 103 ? 9.248 -0.578 -5.440 1.00 86.38 103 ASP A O 1
ATOM 797 N N . ASN A 1 104 ? 8.767 -2.258 -6.838 1.00 90.50 104 ASN A N 1
ATOM 798 C CA . ASN A 1 104 ? 7.456 -1.748 -7.218 1.00 90.50 104 ASN A CA 1
ATOM 799 C C . ASN A 1 104 ? 6.340 -2.790 -7.113 1.00 90.50 104 ASN A C 1
ATOM 801 O O . ASN A 1 104 ? 5.222 -2.493 -7.521 1.00 90.50 104 ASN A O 1
ATOM 805 N N . SER A 1 105 ? 6.610 -3.982 -6.583 1.00 94.75 105 SER A N 1
ATOM 806 C CA . SER A 1 105 ? 5.631 -5.062 -6.555 1.00 94.75 105 SER A CA 1
ATOM 807 C C . SER A 1 105 ? 5.723 -5.928 -5.299 1.00 94.75 105 SER A C 1
ATOM 809 O O . SER A 1 105 ? 6.804 -6.312 -4.839 1.00 94.75 105 SER A O 1
ATOM 811 N N . ILE A 1 106 ? 4.554 -6.321 -4.792 1.00 96.44 106 ILE A N 1
ATOM 812 C CA . ILE A 1 106 ? 4.393 -7.313 -3.725 1.00 96.44 106 ILE A CA 1
ATOM 813 C C . ILE A 1 106 ? 3.490 -8.463 -4.177 1.00 96.44 106 ILE A C 1
ATOM 815 O O . ILE A 1 106 ? 2.583 -8.292 -4.988 1.00 96.44 106 ILE A O 1
ATOM 819 N N . GLU A 1 107 ? 3.726 -9.643 -3.620 1.00 95.94 107 GLU A N 1
ATOM 820 C CA . GLU A 1 107 ? 2.861 -10.816 -3.708 1.00 95.94 107 GLU A CA 1
ATOM 821 C C . GLU A 1 107 ? 2.063 -10.929 -2.411 1.00 95.94 107 GLU A C 1
ATOM 823 O O . GLU A 1 107 ? 2.655 -10.937 -1.334 1.00 95.94 107 GLU A O 1
ATOM 828 N N . ILE A 1 108 ? 0.743 -11.056 -2.503 1.00 95.25 108 ILE A N 1
ATOM 829 C CA . ILE A 1 108 ? -0.144 -11.329 -1.367 1.00 95.25 108 ILE A CA 1
ATOM 830 C C . ILE A 1 108 ? -0.656 -12.757 -1.485 1.00 95.25 108 ILE A C 1
ATOM 832 O O . ILE A 1 108 ? -0.999 -13.200 -2.580 1.00 95.25 108 ILE A O 1
ATOM 836 N N . ARG A 1 109 ? -0.710 -13.470 -0.357 1.00 94.06 109 ARG A N 1
ATOM 837 C CA . ARG A 1 109 ? -1.146 -14.869 -0.282 1.00 94.06 109 ARG A CA 1
ATOM 838 C C . ARG A 1 109 ? -2.381 -15.015 0.591 1.00 94.06 109 ARG A C 1
ATOM 840 O O . ARG A 1 109 ? -2.492 -14.361 1.628 1.00 94.06 109 ARG A O 1
ATOM 847 N N . SER A 1 110 ? -3.280 -15.899 0.178 1.00 91.81 110 SER A N 1
ATOM 848 C CA . SER A 1 110 ? -4.521 -16.201 0.887 1.00 91.81 110 SER A CA 1
ATOM 849 C C . SER A 1 110 ? -4.954 -17.641 0.627 1.00 91.81 110 SER A C 1
ATOM 851 O O . SER A 1 110 ? -4.826 -18.138 -0.488 1.00 91.81 110 SER A O 1
ATOM 853 N N . GLU A 1 111 ? -5.535 -18.295 1.633 1.00 91.44 111 GLU A N 1
ATOM 854 C CA . GLU A 1 111 ? -6.109 -19.641 1.495 1.00 91.44 111 GLU A CA 1
ATOM 855 C C . GLU A 1 111 ? -7.381 -19.650 0.632 1.00 91.44 111 GLU A C 1
ATOM 857 O O . GLU A 1 111 ? -7.748 -20.675 0.059 1.00 91.44 111 GLU A O 1
ATOM 862 N N . VAL A 1 112 ? -8.054 -18.500 0.521 1.00 91.19 112 VAL A N 1
ATOM 863 C CA . VAL A 1 112 ? -9.290 -18.325 -0.250 1.00 91.19 112 VAL A CA 1
ATOM 864 C C . VAL A 1 112 ? -9.193 -17.118 -1.173 1.00 91.19 112 VAL A C 1
ATOM 866 O O . VAL A 1 112 ? -8.518 -16.134 -0.864 1.00 91.19 112 VAL A O 1
ATOM 869 N N . LYS A 1 113 ? -9.919 -17.160 -2.291 1.00 93.75 113 LYS A N 1
ATOM 870 C CA . LYS A 1 113 ? -10.130 -15.969 -3.115 1.00 93.75 113 LYS A CA 1
ATOM 871 C C . LYS A 1 113 ? -11.040 -14.998 -2.369 1.00 93.75 113 LYS A C 1
ATOM 873 O O . LYS A 1 113 ? -12.156 -15.357 -1.999 1.00 93.75 113 LYS A O 1
ATOM 878 N N . VAL A 1 114 ? -10.560 -13.780 -2.165 1.00 93.38 114 VAL A N 1
ATOM 879 C CA . VAL A 1 114 ? -11.269 -12.718 -1.447 1.00 93.38 114 VAL A CA 1
ATOM 880 C C . VAL A 1 114 ? -10.946 -11.372 -2.082 1.00 93.38 114 VAL A C 1
ATOM 882 O O . VAL A 1 114 ? -9.845 -11.168 -2.594 1.00 93.38 114 VAL A O 1
ATOM 885 N N . GLU A 1 115 ? -11.911 -10.460 -2.085 1.00 96.62 115 GLU A N 1
ATOM 886 C CA . GLU A 1 115 ? -11.677 -9.098 -2.554 1.00 96.62 115 GLU A CA 1
ATOM 887 C C . GLU A 1 115 ? -10.978 -8.279 -1.467 1.00 96.62 115 GLU A C 1
ATOM 889 O O . GLU A 1 115 ? -11.479 -8.161 -0.347 1.00 96.62 115 GLU A O 1
ATOM 894 N N . LEU A 1 116 ? -9.822 -7.698 -1.787 1.00 96.19 116 LEU A N 1
ATOM 895 C CA . LEU A 1 116 ? -8.976 -6.996 -0.820 1.00 96.19 116 LEU A CA 1
ATOM 896 C C . LEU A 1 116 ? -8.649 -5.588 -1.303 1.00 96.19 116 LEU A C 1
ATOM 898 O O . LEU A 1 116 ? -8.286 -5.393 -2.458 1.00 96.19 116 LEU A O 1
ATOM 902 N N . ASN A 1 117 ? -8.695 -4.614 -0.397 1.00 96.44 117 ASN A N 1
ATOM 903 C CA . ASN A 1 117 ? -8.113 -3.293 -0.612 1.00 96.44 117 ASN A CA 1
ATOM 904 C C . ASN A 1 117 ? -6.733 -3.250 0.031 1.00 96.44 117 ASN A C 1
ATOM 906 O O . ASN A 1 117 ? -6.603 -3.404 1.247 1.00 96.44 117 ASN A O 1
ATOM 910 N N . VAL A 1 118 ? -5.714 -3.046 -0.794 1.00 95.81 118 VAL A N 1
ATOM 911 C CA . VAL A 1 118 ? -4.310 -3.068 -0.401 1.00 95.81 118 VAL A CA 1
ATOM 912 C C . VAL A 1 118 ? -3.774 -1.650 -0.432 1.00 95.81 118 VAL A C 1
ATOM 914 O O . VAL A 1 118 ? -3.796 -0.989 -1.468 1.00 95.81 118 VAL A O 1
ATOM 917 N N . TYR A 1 119 ? -3.267 -1.197 0.706 1.00 94.06 119 TYR A N 1
ATOM 918 C CA . TYR A 1 119 ? -2.632 0.098 0.887 1.00 94.06 119 TYR A CA 1
ATOM 919 C C . TYR A 1 119 ? -1.144 -0.124 1.116 1.00 94.06 119 TYR A C 1
ATOM 921 O O . TYR A 1 119 ? -0.756 -0.762 2.093 1.00 94.06 119 TYR A O 1
ATOM 929 N N . VAL A 1 120 ? -0.313 0.415 0.231 1.00 93.06 120 VAL A N 1
ATOM 930 C CA . VAL A 1 120 ? 1.145 0.367 0.348 1.00 93.06 120 VAL A CA 1
ATOM 931 C C . VAL A 1 120 ? 1.637 1.782 0.603 1.00 93.06 120 VAL A C 1
ATOM 933 O O . VAL A 1 120 ? 1.358 2.684 -0.179 1.00 93.06 120 VAL A O 1
ATOM 936 N N . ILE A 1 121 ? 2.352 1.991 1.700 1.00 89.25 121 ILE A N 1
ATOM 937 C CA . ILE A 1 121 ? 2.861 3.295 2.130 1.00 89.25 121 ILE A CA 1
ATOM 938 C C . ILE A 1 121 ? 4.382 3.274 2.041 1.00 89.25 121 ILE A C 1
ATOM 940 O O . ILE A 1 121 ? 5.022 2.301 2.445 1.00 89.25 121 ILE A O 1
ATOM 944 N N . ASN A 1 122 ? 4.960 4.357 1.528 1.00 86.81 122 ASN A N 1
ATOM 945 C CA . ASN A 1 122 ? 6.400 4.507 1.416 1.00 86.81 122 ASN A CA 1
ATOM 946 C C . ASN A 1 122 ? 7.017 4.706 2.805 1.00 86.81 122 ASN A C 1
ATOM 948 O O . 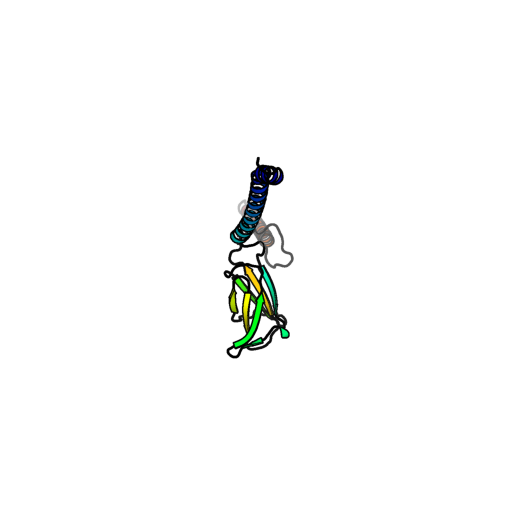ASN A 1 122 ? 6.808 5.727 3.454 1.00 86.81 122 ASN A O 1
ATOM 952 N N . GLY A 1 123 ? 7.810 3.739 3.259 1.00 82.12 123 GLY A N 1
ATOM 953 C CA . GLY A 1 123 ? 8.488 3.783 4.553 1.00 82.12 123 GLY A CA 1
ATOM 954 C C . GLY A 1 123 ? 9.744 4.661 4.585 1.00 82.12 123 GLY A C 1
ATOM 955 O O . GLY A 1 123 ? 10.379 4.743 5.640 1.00 82.12 123 GLY A O 1
ATOM 956 N N . ASN A 1 124 ? 10.123 5.276 3.459 1.00 77.50 124 ASN A N 1
ATOM 957 C CA . ASN A 1 124 ? 11.105 6.364 3.382 1.00 77.50 124 ASN A CA 1
ATOM 958 C C . ASN A 1 124 ? 10.452 7.750 3.356 1.00 77.50 124 ASN A C 1
ATOM 960 O O . ASN A 1 124 ? 11.178 8.739 3.421 1.00 77.50 124 ASN A O 1
ATOM 964 N N . ALA A 1 125 ? 9.122 7.845 3.230 1.00 72.12 125 ALA A N 1
ATOM 965 C CA . ALA A 1 125 ? 8.457 9.139 3.254 1.00 72.12 125 ALA A CA 1
ATOM 966 C C . ALA A 1 125 ? 8.741 9.837 4.590 1.00 72.12 125 ALA A C 1
ATOM 968 O O . ALA A 1 125 ? 8.593 9.244 5.662 1.00 72.12 125 ALA A O 1
ATOM 969 N N . GLU A 1 126 ? 9.168 11.096 4.518 1.00 63.75 126 GLU A N 1
ATOM 970 C CA . GLU A 1 126 ? 9.497 11.894 5.693 1.00 63.75 126 GLU A CA 1
ATOM 971 C C . GLU A 1 126 ? 8.225 12.158 6.512 1.00 63.75 126 GLU A C 1
ATOM 973 O O . GLU A 1 126 ? 7.390 13.005 6.178 1.00 63.75 126 GLU A O 1
ATOM 978 N N . THR A 1 127 ? 8.049 11.405 7.598 1.00 59.00 127 THR A N 1
ATOM 979 C CA . THR A 1 127 ? 6.929 11.595 8.519 1.00 59.00 127 THR A CA 1
ATOM 980 C C . THR A 1 127 ? 7.207 12.815 9.385 1.00 59.00 127 THR A C 1
ATOM 982 O O . THR 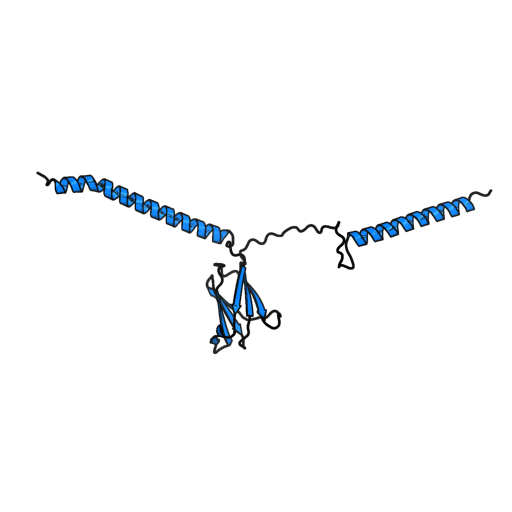A 1 127 ? 7.901 12.734 10.400 1.00 59.00 127 THR A O 1
ATOM 985 N N . HIS A 1 128 ? 6.665 13.962 8.993 1.00 56.56 128 HIS A N 1
ATOM 986 C CA . HIS A 1 128 ? 6.671 15.140 9.844 1.00 56.56 128 HIS A CA 1
ATOM 987 C C . HIS A 1 128 ? 5.674 14.933 10.986 1.00 56.56 128 HIS A C 1
ATOM 989 O O . HIS A 1 128 ? 4.479 14.738 10.756 1.00 56.56 128 HIS A O 1
ATOM 995 N N . PHE A 1 129 ? 6.151 15.006 12.229 1.00 50.91 129 PHE A N 1
ATOM 996 C CA . PHE A 1 129 ? 5.262 15.160 13.373 1.00 50.91 129 PHE A CA 1
ATOM 997 C C . PHE A 1 129 ? 4.616 16.541 13.282 1.00 50.91 129 PHE A C 1
ATOM 999 O O . PHE A 1 129 ? 5.251 17.563 13.543 1.00 50.91 129 PHE A O 1
ATOM 1006 N N . ILE A 1 130 ? 3.348 16.583 12.878 1.00 55.62 130 ILE A N 1
ATOM 1007 C CA . ILE A 1 130 ? 2.563 17.807 12.976 1.00 55.62 130 ILE A CA 1
ATOM 1008 C C . ILE A 1 130 ? 2.270 18.002 14.460 1.00 55.62 130 ILE A C 1
ATOM 1010 O O . ILE A 1 130 ? 1.514 17.236 15.058 1.00 55.62 130 ILE A O 1
ATOM 1014 N N . ASN A 1 131 ? 2.868 19.031 15.057 1.00 49.38 131 ASN A N 1
ATOM 1015 C CA . ASN A 1 131 ? 2.454 19.503 16.371 1.00 49.38 131 ASN A CA 1
ATOM 1016 C C . ASN A 1 131 ? 1.031 20.059 16.244 1.00 49.38 131 ASN A C 1
ATOM 1018 O O . ASN A 1 131 ? 0.834 21.226 15.912 1.00 49.38 131 ASN A O 1
ATOM 1022 N N . ALA A 1 132 ? 0.029 19.215 16.471 1.00 56.12 132 ALA A N 1
ATOM 1023 C CA . ALA A 1 132 ? -1.344 19.660 16.616 1.00 56.12 132 ALA A CA 1
ATOM 1024 C C . ALA A 1 132 ? -1.494 20.287 18.005 1.00 56.12 132 ALA A C 1
ATOM 1026 O O . ALA A 1 132 ? -1.333 19.619 19.025 1.00 56.12 132 ALA A O 1
ATOM 1027 N N . THR A 1 133 ? -1.792 21.581 18.057 1.00 53.03 133 THR A N 1
ATOM 1028 C CA . THR A 1 133 ? -2.297 22.200 19.282 1.00 53.03 133 THR A CA 1
ATOM 1029 C C . THR A 1 133 ? -3.778 21.849 19.368 1.00 53.03 133 THR A C 1
ATOM 1031 O O . THR A 1 133 ? -4.530 22.130 18.435 1.00 53.03 133 THR A O 1
ATOM 1034 N N . VAL A 1 134 ? -4.207 21.191 20.447 1.00 59.50 134 VAL A N 1
ATOM 1035 C CA . VAL A 1 134 ? -5.640 21.030 20.718 1.00 59.50 134 VAL A CA 1
ATOM 1036 C C . VAL A 1 134 ? -6.205 22.435 20.924 1.00 59.50 134 VAL A C 1
ATOM 1038 O O . VAL A 1 134 ? -5.745 23.163 21.800 1.00 59.50 134 VAL A O 1
ATOM 1041 N N . ASP A 1 135 ? -7.148 22.849 20.075 1.00 61.28 135 ASP A N 1
ATOM 1042 C CA . ASP A 1 135 ? -7.860 24.116 20.248 1.00 61.28 135 ASP A CA 1
ATOM 1043 C C . ASP A 1 135 ? -8.811 23.993 21.446 1.00 61.28 135 ASP A C 1
ATOM 1045 O O . ASP A 1 135 ? -9.984 23.628 21.315 1.00 61.28 135 ASP A O 1
ATOM 1049 N N . ASP A 1 136 ? -8.275 24.284 22.630 1.00 59.44 136 ASP A N 1
ATOM 1050 C CA . ASP A 1 136 ? -8.986 24.217 23.909 1.00 59.44 136 ASP A CA 1
ATOM 1051 C C . ASP A 1 136 ? -10.155 25.214 24.013 1.00 59.44 136 ASP A C 1
ATOM 1053 O O . ASP A 1 136 ? -10.976 25.105 24.928 1.00 59.44 136 ASP A O 1
ATOM 1057 N N . ASN A 1 137 ? -10.290 26.156 23.069 1.00 61.44 137 ASN A N 1
ATOM 1058 C CA . ASN A 1 137 ? -11.374 27.140 23.070 1.00 61.44 137 ASN A CA 1
ATOM 1059 C C . ASN A 1 137 ? -12.663 26.633 22.408 1.00 61.44 137 ASN A C 1
ATOM 1061 O O . ASN A 1 137 ? -13.706 27.296 22.500 1.00 61.44 137 ASN A O 1
ATOM 1065 N N . ARG A 1 138 ? -12.639 25.465 21.750 1.00 58.12 138 ARG A N 1
ATOM 1066 C CA . ARG A 1 138 ? -13.822 24.904 21.085 1.00 58.12 138 ARG A CA 1
ATOM 1067 C C . ARG A 1 138 ? -14.617 24.000 22.021 1.00 58.12 138 ARG A C 1
ATOM 1069 O O . ARG A 1 138 ? -14.109 23.067 22.638 1.00 58.12 138 ARG A O 1
ATOM 1076 N N . VAL A 1 139 ? -15.924 24.247 22.083 1.00 57.84 139 VAL A N 1
ATOM 1077 C CA . VAL A 1 139 ? -16.873 23.277 22.634 1.00 57.84 139 VAL A CA 1
ATOM 1078 C C . VAL A 1 139 ? -17.157 22.271 21.527 1.00 57.84 139 VAL A C 1
ATOM 1080 O O . VAL A 1 139 ? -17.741 22.630 20.510 1.00 57.84 139 VAL A O 1
ATOM 1083 N N . SER A 1 140 ? -16.721 21.024 21.693 1.00 59.59 140 SER A N 1
ATOM 1084 C CA . SER A 1 140 ? -17.186 19.957 20.811 1.00 59.59 140 SER A CA 1
ATOM 1085 C C . SER A 1 140 ? -18.642 19.645 21.159 1.00 59.59 140 SER A C 1
ATOM 1087 O O . SER A 1 140 ? -18.962 19.302 22.301 1.00 59.59 140 SER A O 1
ATOM 1089 N N . GLU A 1 141 ? -19.535 19.809 20.184 1.00 59.50 141 GLU A N 1
ATOM 1090 C CA . GLU A 1 141 ? -20.978 19.599 20.359 1.00 59.50 141 GLU A CA 1
ATOM 1091 C C . GLU A 1 141 ? -21.319 18.127 20.642 1.00 59.50 141 GLU A C 1
ATOM 1093 O O . GLU A 1 141 ? -22.329 17.848 21.282 1.00 59.50 141 GLU A O 1
ATOM 1098 N N . MET A 1 142 ? -20.446 17.190 20.246 1.00 60.53 142 MET A N 1
ATOM 1099 C CA . MET A 1 142 ? -20.690 15.746 20.358 1.00 60.53 142 MET A CA 1
ATOM 1100 C C . MET A 1 142 ? -19.910 15.040 21.475 1.00 60.53 142 MET A C 1
ATOM 1102 O O . MET A 1 142 ? -20.160 13.862 21.719 1.00 60.53 142 MET A O 1
ATOM 1106 N N . THR A 1 143 ? -18.967 15.699 22.159 1.00 55.81 143 THR A N 1
ATOM 1107 C CA . THR A 1 143 ? -18.238 15.060 23.270 1.00 55.81 143 THR A CA 1
ATOM 1108 C C . THR A 1 143 ? -18.845 15.429 24.620 1.00 55.81 143 THR A C 1
ATOM 1110 O O . THR A 1 143 ? -19.181 16.587 24.899 1.00 55.81 143 THR A O 1
ATOM 1113 N N . THR A 1 144 ? -18.954 14.430 25.497 1.00 58.41 144 THR A N 1
ATOM 1114 C CA . THR A 1 144 ? -19.406 14.602 26.886 1.00 58.41 144 THR A CA 1
ATOM 1115 C C . THR A 1 144 ? -18.471 15.525 27.674 1.00 58.41 144 THR A C 1
ATOM 1117 O O . THR A 1 144 ? -18.931 16.294 28.512 1.00 58.41 144 THR A O 1
ATOM 1120 N N . TYR A 1 145 ? -17.175 15.516 27.351 1.0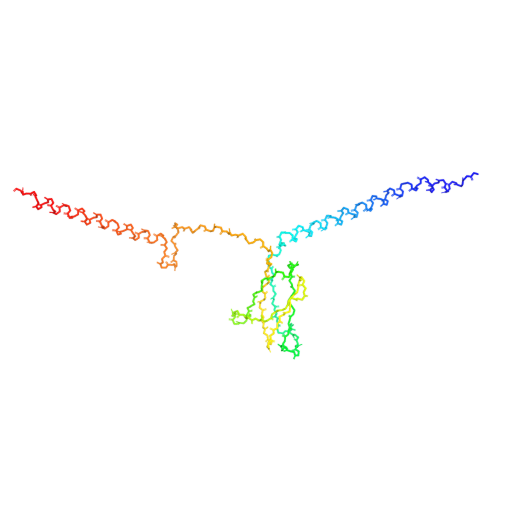0 58.94 145 TYR A N 1
ATOM 1121 C CA . TYR A 1 145 ? -16.145 16.319 28.007 1.00 58.94 145 TYR A CA 1
ATOM 1122 C C . TYR A 1 145 ? -15.342 17.115 26.970 1.00 58.94 145 TYR A C 1
ATOM 1124 O O . TYR A 1 145 ? -14.951 16.579 25.930 1.00 58.94 145 TYR A O 1
ATOM 1132 N N . SER A 1 146 ? -15.110 18.398 27.244 1.00 69.38 146 SER A N 1
ATOM 1133 C CA . SER A 1 146 ? -14.151 19.250 26.531 1.00 69.38 146 SER A CA 1
ATOM 1134 C C . SER A 1 146 ? -13.464 20.178 27.531 1.00 69.38 146 SER A C 1
ATOM 1136 O O . SER A 1 146 ? -14.052 20.487 28.571 1.00 69.38 146 SER A O 1
ATOM 1138 N N . SER A 1 147 ? -12.251 20.645 27.220 1.00 72.31 147 SER A N 1
ATOM 1139 C CA . SER A 1 147 ? -11.481 21.552 28.085 1.00 72.31 147 SER A CA 1
ATOM 1140 C C . SER A 1 147 ? -12.297 22.786 28.479 1.00 72.31 147 SER A C 1
ATOM 1142 O O . SER A 1 147 ? -12.363 23.133 29.655 1.00 72.31 147 SER A O 1
ATOM 1144 N N . LYS A 1 148 ? -13.030 23.378 27.526 1.00 75.62 148 LYS A N 1
ATOM 1145 C CA . LYS A 1 148 ? -13.935 24.504 27.785 1.00 75.62 148 LYS A CA 1
ATOM 1146 C C . LYS A 1 148 ? -15.113 24.162 28.710 1.00 75.62 148 LYS A C 1
ATOM 1148 O O . LYS A 1 148 ? -15.353 24.915 29.645 1.00 75.62 148 LYS A O 1
ATOM 1153 N N . LYS A 1 149 ? -15.808 23.028 28.515 1.00 76.00 149 LYS A N 1
ATOM 1154 C CA . LYS A 1 149 ? -16.899 22.600 29.422 1.00 76.00 149 LYS A CA 1
ATOM 1155 C C . LYS A 1 149 ? -16.375 22.364 30.841 1.00 76.00 149 LYS A C 1
ATOM 1157 O O . LYS A 1 149 ? -17.004 22.774 31.807 1.00 76.00 149 LYS A O 1
ATOM 1162 N N . ILE A 1 150 ? -15.205 21.733 30.964 1.00 81.31 150 ILE A N 1
ATOM 1163 C CA . ILE A 1 150 ? -14.552 21.505 32.259 1.00 81.31 150 ILE A CA 1
ATOM 1164 C C . ILE A 1 150 ? -14.188 22.842 32.915 1.00 81.31 150 ILE A C 1
ATOM 1166 O O . ILE A 1 150 ? -14.457 23.025 34.098 1.00 81.31 150 ILE A O 1
ATOM 1170 N N . HIS A 1 151 ? -13.625 23.789 32.159 1.00 83.44 151 HIS A N 1
ATOM 1171 C CA . HIS A 1 151 ? -13.288 25.116 32.670 1.00 83.44 151 HIS A CA 1
ATOM 1172 C C . HIS A 1 151 ? -14.528 25.875 33.163 1.00 83.44 151 HIS A C 1
ATOM 1174 O O . HIS A 1 151 ? -14.509 26.398 34.271 1.00 83.44 151 HIS A O 1
ATOM 1180 N N . GLU A 1 152 ? -15.621 25.875 32.394 1.00 84.56 152 GLU A N 1
ATOM 1181 C CA . GLU A 1 152 ? -16.889 26.510 32.782 1.00 84.56 152 GLU A CA 1
ATOM 1182 C C . GLU A 1 152 ? -17.470 25.913 34.075 1.00 84.56 152 GLU A C 1
ATOM 1184 O O . GLU A 1 152 ? -17.890 26.655 34.962 1.00 84.56 152 GLU A O 1
ATOM 1189 N N . GLU A 1 153 ? -17.466 24.585 34.224 1.00 86.50 153 GLU A N 1
ATOM 1190 C CA . GLU A 1 153 ? -17.931 23.940 35.459 1.00 86.50 153 GLU A CA 1
ATOM 1191 C C . GLU A 1 153 ? -17.006 24.233 36.655 1.00 86.50 153 GLU A C 1
ATOM 1193 O O . GLU A 1 153 ? -17.492 24.496 37.755 1.00 86.50 153 GLU A O 1
ATOM 1198 N N . ILE A 1 154 ? -15.682 24.280 36.453 1.00 90.50 154 ILE A N 1
ATOM 1199 C CA . ILE A 1 154 ? -14.728 24.705 37.493 1.00 90.50 154 ILE A CA 1
ATOM 1200 C C . ILE A 1 154 ? -14.996 26.156 37.913 1.00 90.50 154 ILE A C 1
ATOM 1202 O O . ILE A 1 154 ? -15.005 26.451 39.110 1.00 90.50 154 ILE A O 1
ATOM 1206 N N . SER A 1 155 ? -15.251 27.056 36.960 1.00 90.75 155 SER A N 1
ATOM 1207 C CA . SER A 1 155 ? -15.594 28.451 37.248 1.00 90.75 155 SER A CA 1
ATOM 1208 C C . SER A 1 155 ? -16.873 28.561 38.079 1.00 90.75 155 SER A C 1
ATOM 1210 O O . SER A 1 155 ? -16.879 29.274 39.081 1.00 90.75 155 SER A O 1
ATOM 1212 N N . LYS A 1 156 ? -17.924 27.798 37.747 1.00 92.62 156 LYS A N 1
ATOM 1213 C CA . LYS A 1 156 ? -19.168 27.762 38.540 1.00 92.62 156 LYS A CA 1
ATOM 1214 C C . LYS A 1 156 ? -18.923 27.303 39.976 1.00 92.62 156 LYS A C 1
ATOM 1216 O O . LYS A 1 156 ? -19.453 27.897 40.913 1.00 92.62 156 LYS A O 1
ATOM 1221 N N . VAL A 1 157 ? -18.107 26.265 40.166 1.00 94.44 157 VAL A N 1
ATOM 1222 C CA . VAL A 1 157 ? -17.735 25.785 41.507 1.00 94.44 157 VAL A CA 1
ATOM 1223 C C . VAL A 1 157 ? -16.961 26.861 42.276 1.00 94.44 157 VAL A C 1
ATOM 1225 O O . VAL A 1 157 ? -17.238 27.092 43.454 1.00 94.44 157 VAL A O 1
ATOM 1228 N N . ALA A 1 158 ? -16.028 27.558 41.624 1.00 93.19 158 ALA A N 1
ATOM 1229 C CA . ALA A 1 158 ? -15.265 28.640 42.244 1.00 93.19 158 ALA A CA 1
ATOM 1230 C C . ALA A 1 158 ? -16.163 29.810 42.691 1.00 93.19 158 ALA A C 1
ATOM 1232 O O . ALA A 1 158 ? -16.006 30.313 43.806 1.00 93.19 158 ALA A O 1
ATOM 1233 N N . GLU A 1 159 ? -17.140 30.205 41.871 1.00 93.25 159 GLU A N 1
ATOM 1234 C CA . GLU A 1 159 ? -18.124 31.241 42.217 1.00 93.25 159 GLU A CA 1
ATOM 1235 C C . GLU A 1 159 ? -18.993 30.838 43.416 1.00 93.25 159 GLU A C 1
ATOM 1237 O O . GLU A 1 159 ? -19.192 31.631 44.341 1.00 93.25 159 GLU A O 1
ATOM 1242 N N . GLN A 1 160 ? -19.467 29.589 43.452 1.00 93.44 160 GLN A N 1
ATOM 1243 C CA . GLN A 1 160 ? -20.246 29.069 44.580 1.00 93.44 160 GLN A CA 1
ATOM 1244 C C . GLN A 1 160 ? -19.442 29.077 45.885 1.00 93.44 160 GLN A C 1
ATOM 1246 O O . GLN A 1 160 ? -19.953 29.501 46.924 1.00 93.44 160 GLN A O 1
ATOM 1251 N N . LEU A 1 161 ? -18.174 28.656 45.837 1.00 92.25 161 LEU A N 1
ATOM 1252 C CA . LEU A 1 161 ? -17.279 28.677 46.996 1.00 92.25 161 LEU A CA 1
ATOM 1253 C C . LEU A 1 161 ? -17.047 30.101 47.514 1.00 92.25 161 LEU A C 1
ATOM 1255 O O . LEU A 1 161 ? -17.085 30.323 48.727 1.00 92.25 161 LEU A O 1
ATOM 1259 N N . ALA A 1 162 ? -16.858 31.072 46.616 1.00 90.31 162 ALA A N 1
ATOM 1260 C CA . ALA A 1 162 ? -16.724 32.476 46.992 1.00 90.31 162 ALA A CA 1
ATOM 1261 C C . ALA A 1 162 ? -17.989 32.996 47.700 1.00 90.31 162 ALA A C 1
ATOM 1263 O O . ALA A 1 162 ? -17.888 33.603 48.768 1.00 90.31 162 ALA A O 1
ATOM 1264 N N . GLY A 1 163 ? -19.176 32.687 47.166 1.00 89.19 163 GLY A N 1
ATOM 1265 C CA . GLY A 1 163 ? -20.455 33.068 47.771 1.00 89.19 163 GLY A CA 1
ATOM 1266 C C . GLY A 1 163 ? -20.685 32.453 49.157 1.00 89.19 163 GLY A C 1
ATOM 1267 O O . GLY A 1 163 ? -21.103 33.151 50.083 1.00 89.19 163 GLY A O 1
ATOM 1268 N N . ILE A 1 164 ? -20.361 31.168 49.339 1.00 91.50 164 ILE A N 1
ATOM 1269 C CA . ILE A 1 164 ? -20.431 30.498 50.651 1.00 91.50 164 ILE A CA 1
ATOM 1270 C C . ILE A 1 164 ? -19.524 31.205 51.662 1.00 91.50 164 ILE A C 1
ATOM 1272 O O . ILE A 1 164 ? -19.954 31.485 52.782 1.00 91.50 164 ILE A O 1
ATOM 1276 N N . ASN A 1 165 ? -18.293 31.537 51.266 1.00 87.81 165 ASN A N 1
ATOM 1277 C CA . ASN A 1 165 ? -17.347 32.218 52.144 1.00 87.81 165 ASN A CA 1
ATOM 1278 C C . ASN A 1 165 ? -17.870 33.601 52.578 1.00 87.81 165 ASN A C 1
ATOM 1280 O O . ASN A 1 165 ? -17.859 33.926 53.765 1.00 87.81 165 ASN A O 1
ATOM 1284 N N . SER A 1 166 ? -18.422 34.387 51.646 1.00 85.06 166 SER A N 1
ATOM 1285 C CA . SER A 1 166 ? -19.056 35.676 51.960 1.00 85.06 166 SER A CA 1
ATOM 1286 C C . SER A 1 166 ? -20.235 35.541 52.932 1.00 85.06 166 SER A C 1
ATOM 1288 O O . SER A 1 166 ? -20.349 36.335 53.868 1.00 85.06 166 SER A O 1
ATOM 1290 N N . ASN A 1 167 ? -21.081 34.520 52.762 1.00 86.38 167 ASN A N 1
ATOM 1291 C CA . ASN A 1 167 ? -22.219 34.264 53.651 1.00 86.38 167 ASN A CA 1
ATOM 1292 C C . ASN A 1 167 ? -21.780 33.884 55.072 1.00 86.38 167 ASN A C 1
ATOM 1294 O O . ASN A 1 167 ? -22.369 34.356 56.048 1.00 86.38 167 ASN A O 1
ATOM 1298 N N . ILE A 1 168 ? -20.730 33.067 55.204 1.00 87.00 168 ILE A N 1
ATOM 1299 C CA . ILE A 1 168 ? -20.152 32.708 56.506 1.00 87.00 168 ILE A CA 1
ATOM 1300 C C . ILE A 1 168 ? -19.601 33.958 57.195 1.00 87.00 168 ILE A C 1
ATOM 1302 O O . ILE A 1 168 ? -19.945 34.207 58.348 1.00 87.00 168 ILE A O 1
AT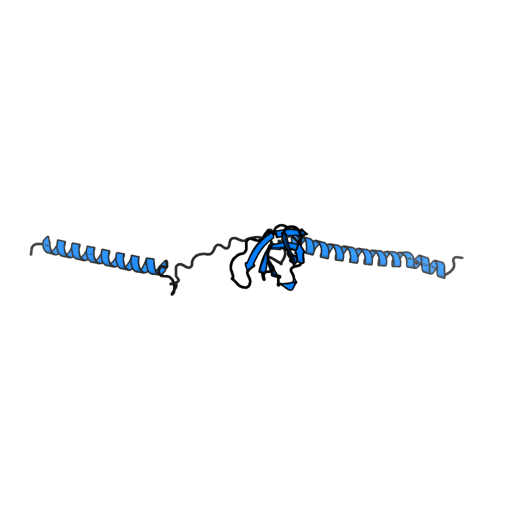OM 1306 N N . ILE A 1 169 ? -18.812 34.775 56.488 1.00 82.62 169 ILE A N 1
ATOM 1307 C CA . ILE A 1 169 ? -18.253 36.024 57.029 1.00 82.62 169 ILE A CA 1
ATOM 1308 C C . ILE A 1 169 ? -19.372 36.960 57.502 1.00 82.62 169 ILE A C 1
ATOM 1310 O O . ILE A 1 169 ? -19.301 37.486 58.611 1.00 82.62 169 ILE A O 1
ATOM 1314 N N . SER A 1 170 ? -20.429 37.136 56.704 1.00 78.50 170 SER A N 1
ATOM 1315 C CA . SER A 1 170 ? -21.582 37.958 57.090 1.00 78.50 170 SER A CA 1
ATOM 1316 C C . SER A 1 170 ? -22.282 37.420 58.341 1.00 78.50 170 SER A C 1
ATOM 1318 O O . SER A 1 170 ? -22.541 38.183 59.270 1.00 78.50 170 SER A O 1
ATOM 1320 N N . THR A 1 171 ? -22.534 36.111 58.403 1.00 82.69 171 THR A N 1
ATOM 1321 C CA . THR A 1 171 ? -23.197 35.466 59.549 1.00 82.69 171 THR A CA 1
ATOM 1322 C C . THR A 1 171 ? -22.366 35.598 60.824 1.00 82.69 171 THR A C 1
ATOM 1324 O O . THR A 1 171 ? -22.890 35.926 61.885 1.00 82.69 171 THR A O 1
ATOM 1327 N N . VAL A 1 172 ? -21.056 35.378 60.724 1.00 79.81 172 VAL A N 1
ATOM 1328 C CA . VAL A 1 172 ? -20.119 35.508 61.843 1.00 79.81 172 VAL A CA 1
ATOM 1329 C C . VAL A 1 172 ? -20.046 36.957 62.328 1.00 79.81 172 VAL A C 1
ATOM 1331 O O . VAL A 1 172 ? -20.151 37.188 63.528 1.00 79.81 172 VAL A O 1
ATOM 1334 N N . ASN A 1 173 ? -19.955 37.935 61.423 1.00 76.56 173 ASN A N 1
ATOM 1335 C CA . ASN A 1 173 ? -19.950 39.354 61.789 1.00 76.56 173 ASN A CA 1
ATOM 1336 C C . ASN A 1 173 ? -21.253 39.779 62.479 1.00 76.56 173 ASN A C 1
ATOM 1338 O O . ASN A 1 173 ? -21.203 40.466 63.495 1.00 76.56 173 ASN A O 1
ATOM 1342 N N . ASN A 1 174 ? -22.405 39.322 61.981 1.00 72.12 174 ASN A N 1
ATOM 1343 C CA . ASN A 1 174 ? -23.705 39.606 62.596 1.00 72.12 174 ASN A CA 1
ATOM 1344 C C . ASN A 1 174 ? -23.856 38.974 63.992 1.00 72.12 174 ASN A C 1
ATOM 1346 O O . ASN A 1 174 ? -24.587 39.505 64.819 1.00 72.12 174 ASN A O 1
ATOM 1350 N N . ASN A 1 175 ? -23.173 37.856 64.262 1.00 71.94 175 ASN A N 1
ATOM 1351 C CA . ASN A 1 175 ? -23.233 37.161 65.551 1.00 71.94 175 ASN A CA 1
ATOM 1352 C C . ASN A 1 175 ? -22.153 37.615 66.553 1.00 71.94 175 ASN A C 1
ATOM 1354 O O . ASN A 1 175 ? -22.310 37.390 67.752 1.00 71.94 175 ASN A O 1
ATOM 1358 N N . LEU A 1 176 ? -21.047 38.204 66.084 1.00 71.06 176 LEU A N 1
ATOM 1359 C CA . LEU A 1 176 ? -19.929 38.671 66.920 1.00 71.06 176 LEU A CA 1
ATOM 1360 C C . LEU A 1 176 ? -19.999 40.157 67.272 1.00 71.06 176 LEU A C 1
ATOM 1362 O O . LEU A 1 176 ? -19.313 40.571 68.204 1.00 71.06 176 LEU A O 1
ATOM 1366 N N . ILE A 1 177 ? -20.782 40.952 66.542 1.00 61.91 177 ILE A N 1
ATOM 1367 C CA . ILE A 1 177 ? -21.088 42.335 66.907 1.00 61.91 177 ILE A CA 1
ATOM 1368 C C . ILE A 1 177 ? -22.426 42.298 67.658 1.00 61.91 177 ILE A C 1
ATOM 1370 O O . ILE A 1 177 ? -23.467 42.183 67.011 1.00 61.91 177 ILE A O 1
ATOM 1374 N N . PRO A 1 178 ? -22.443 42.351 69.003 1.00 57.16 178 PRO A N 1
ATOM 1375 C CA . PRO A 1 178 ? -23.694 42.517 69.725 1.00 57.16 178 PRO A CA 1
ATOM 1376 C C . PRO A 1 178 ? -24.230 43.913 69.392 1.00 57.16 178 PRO A C 1
ATOM 1378 O O . PRO A 1 178 ? -23.470 44.883 69.429 1.00 57.16 178 PRO A O 1
ATOM 1381 N N . MET A 1 179 ? -25.516 44.005 69.050 1.00 58.38 179 MET A N 1
ATOM 1382 C CA . MET A 1 179 ? -26.235 45.283 69.094 1.00 58.38 179 MET A CA 1
ATOM 1383 C C . MET A 1 179 ? -26.209 45.873 70.503 1.00 58.38 179 MET A C 1
ATOM 1385 O O . MET A 1 179 ? -26.360 45.087 71.468 1.00 58.38 179 MET A O 1
#

Foldseek 3Di:
DDDPVVVVVVVCVVVVVVVVVVVVVVVVVVVVVVVVVVVVCVQQQHVDQKDKDKDALVQWDQDPPFQTKGKDFAPRQAPQKDKWKAFPPPRDTDPWDKDDPHSGMIMTGDNDRTIMMMMIGRNSNDDDDDPDDDPQVDDDPPDPDGNVVVVVVVVVVVVVVVVVVVVVVVVVVVVVDDD

Organism: Clostridioides difficile (NCBI:txid1496)

Sequence (179 aa):
MLNEDVVKKLKNVPNNTNTEIEKVNTNIETAKTELNTKIDQLIAGGSNVASTQTITIDDWVEDAESGFKATVTHSLLTQRIVVNIIDATTKENVVTNFKIIDDNSIEIRSEVKVELNVYVINGNAETHFINATVDDNRVSEMTTYSSKKIHEEISKVAEQLAGINSNIISTVNNNLIPM